Protein AF-P97654-F1 (afdb_monomer_lite)

Organism: Rattus norvegicus (NCBI:txid10116)

pLDDT: mean 74.38, std 14.2, range [39.06, 90.31]

Secondary structure (DSSP, 8-state):
-HHHHHHHHHHHHHHHHHH----EE-TTT--EESSHHHHHHHHHHHHT---

Radius of gyration: 13.37 Å; chains: 1; bounding box: 25×30×36 Å

Foldseek 3Di:
DVVVVVVVLVVQLVVCVVVVDQVQAAPPPRDGHSDPVVNVVVVCVVVVPDD

InterPro domains:
  IPR013087 Zinc finger C2H2-type [PF00096] (24-46)
  IPR013087 Zinc finger C2H2-type [PS00028] (26-46)
  IPR013087 Zinc finger C2H2-type [PS50157] (1-23)
  IPR013087 Zinc finger C2H2-type [PS50157] (24-51)
  IPR013087 Zinc finger C2H2-type [SM00355] (24-46)
  IPR036236 Zinc finger C2H2 superfamily [SSF57667] (4-51)

Sequence (51 aa):
VWKSFSQSCHLVAHRRIHTGEKPYACKICKKSFTQRISLNLHERSHTGEKP

Structure (mmCIF, N/CA/C/O backbone):
data_AF-P97654-F1
#
_entry.id   AF-P97654-F1
#
loop_
_atom_site.group_PDB
_atom_site.id
_atom_site.type_symbol
_atom_site.label_atom_id
_atom_site.label_alt_id
_atom_site.label_comp_id
_atom_site.label_asym_id
_atom_site.label_entity_id
_atom_site.label_seq_id
_atom_site.pdbx_PDB_ins_code
_atom_site.Cartn_x
_atom_site.Cartn_y
_atom_site.Cartn_z
_atom_site.occupancy
_atom_site.B_iso_or_equiv
_atom_site.auth_seq_id
_atom_site.auth_comp_id
_atom_site.auth_asym_id
_atom_site.auth_atom_id
_atom_site.pdbx_PDB_model_num
ATOM 1 N N . VAL A 1 1 ? 15.584 -24.267 -8.035 1.00 48.34 1 VAL A N 1
ATOM 2 C CA . VAL A 1 1 ? 14.429 -23.655 -8.743 1.00 48.34 1 VAL A CA 1
ATOM 3 C C . VAL A 1 1 ? 13.915 -22.362 -8.083 1.00 48.34 1 VAL A C 1
ATOM 5 O O . VAL A 1 1 ? 13.487 -21.470 -8.797 1.00 48.34 1 VAL A O 1
ATOM 8 N N 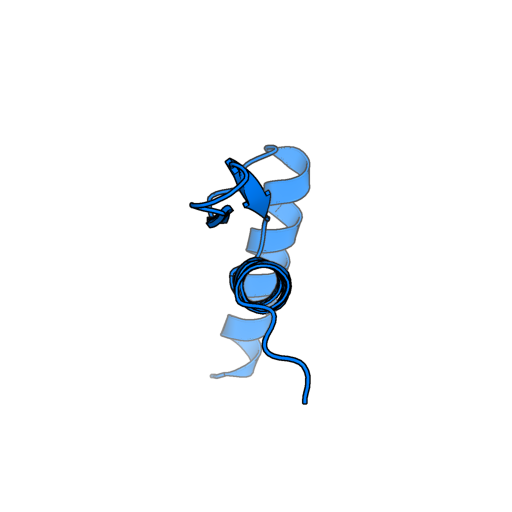. TRP A 1 2 ? 14.041 -22.170 -6.759 1.00 42.19 2 TRP A N 1
ATOM 9 C CA . TRP A 1 2 ? 13.608 -20.929 -6.075 1.00 42.19 2 TRP A CA 1
ATOM 10 C C . TRP A 1 2 ? 14.402 -19.654 -6.434 1.00 42.19 2 TRP A C 1
ATOM 12 O O . TRP A 1 2 ? 13.841 -18.564 -6.413 1.00 42.19 2 TRP A O 1
ATOM 22 N N . LYS A 1 3 ? 15.684 -19.770 -6.821 1.00 39.06 3 LYS A N 1
ATOM 23 C CA . LYS A 1 3 ? 16.533 -18.614 -7.189 1.00 39.06 3 LYS A CA 1
ATOM 24 C C . LYS A 1 3 ? 16.002 -17.818 -8.393 1.00 39.06 3 LYS A C 1
ATOM 26 O O . LYS A 1 3 ? 16.180 -16.605 -8.436 1.00 39.06 3 LYS A O 1
ATOM 31 N N . SER A 1 4 ? 15.330 -18.478 -9.339 1.00 50.94 4 SER A N 1
ATOM 32 C CA . SER A 1 4 ? 14.842 -17.847 -10.576 1.00 50.94 4 SER A CA 1
ATOM 33 C C . SER A 1 4 ? 13.551 -17.047 -10.372 1.00 50.94 4 SER A C 1
ATOM 35 O O . SER A 1 4 ? 13.342 -16.022 -11.023 1.00 50.94 4 SER A O 1
ATOM 37 N N . PHE A 1 5 ? 12.703 -17.463 -9.427 1.00 51.75 5 PHE A N 1
ATOM 38 C CA . PHE A 1 5 ? 11.458 -16.753 -9.115 1.00 51.75 5 PHE A CA 1
ATOM 39 C C . PHE A 1 5 ? 11.738 -15.413 -8.412 1.00 51.75 5 PHE A C 1
ATOM 41 O O . PHE A 1 5 ? 11.081 -14.409 -8.692 1.00 51.75 5 PHE A O 1
ATOM 48 N N . SER A 1 6 ? 12.780 -15.371 -7.574 1.00 58.12 6 SER A N 1
ATOM 49 C CA . SER A 1 6 ? 13.225 -14.168 -6.855 1.00 58.12 6 SER A CA 1
ATOM 50 C C . SER A 1 6 ? 13.806 -13.079 -7.766 1.00 58.12 6 SER A C 1
ATOM 52 O O . SER A 1 6 ? 13.680 -11.894 -7.468 1.00 58.12 6 SER A O 1
ATOM 54 N N . GLN A 1 7 ? 14.429 -13.448 -8.891 1.00 59.62 7 GLN A N 1
ATOM 55 C CA . GLN A 1 7 ? 14.857 -12.468 -9.901 1.00 59.62 7 GLN A CA 1
ATOM 56 C C . GLN A 1 7 ? 13.676 -11.963 -10.732 1.00 59.62 7 GLN A C 1
ATOM 58 O O . GLN A 1 7 ? 13.607 -10.774 -11.032 1.00 59.62 7 GLN A O 1
ATOM 63 N N . SER A 1 8 ? 12.703 -12.829 -11.033 1.00 65.62 8 SER A N 1
ATOM 64 C CA . SER A 1 8 ? 11.492 -12.424 -11.755 1.00 65.62 8 SER A CA 1
ATOM 65 C C . SER A 1 8 ? 10.627 -11.452 -10.954 1.00 65.62 8 SER A C 1
ATOM 67 O O . SER A 1 8 ? 10.148 -10.473 -11.519 1.00 65.62 8 SER A O 1
ATOM 69 N N . CYS A 1 9 ? 10.446 -11.652 -9.643 1.00 67.44 9 CYS A N 1
ATOM 70 C CA . CYS A 1 9 ? 9.662 -10.708 -8.839 1.00 67.44 9 CYS A CA 1
ATOM 71 C C . CYS A 1 9 ? 10.335 -9.328 -8.748 1.00 67.44 9 CYS A C 1
ATOM 73 O O . CYS A 1 9 ? 9.643 -8.312 -8.838 1.00 67.44 9 CYS A O 1
ATOM 75 N N . HIS A 1 10 ? 11.670 -9.284 -8.669 1.00 71.50 10 HIS A N 1
ATOM 76 C CA . HIS A 1 10 ? 12.437 -8.041 -8.734 1.00 71.50 10 HIS A CA 1
ATOM 77 C C . HIS A 1 10 ? 12.330 -7.366 -10.100 1.00 71.50 10 HIS A C 1
ATOM 79 O O . HIS A 1 10 ? 12.079 -6.165 -10.159 1.00 71.50 10 HIS A O 1
ATOM 85 N N . LEU A 1 11 ? 12.464 -8.121 -11.191 1.00 72.06 11 LEU A N 1
ATOM 86 C CA . LEU A 1 11 ? 12.381 -7.584 -12.548 1.00 72.06 11 LEU A CA 1
ATOM 87 C C . LEU A 1 11 ? 10.974 -7.060 -12.870 1.00 72.06 11 LEU A C 1
ATOM 89 O O . LEU A 1 1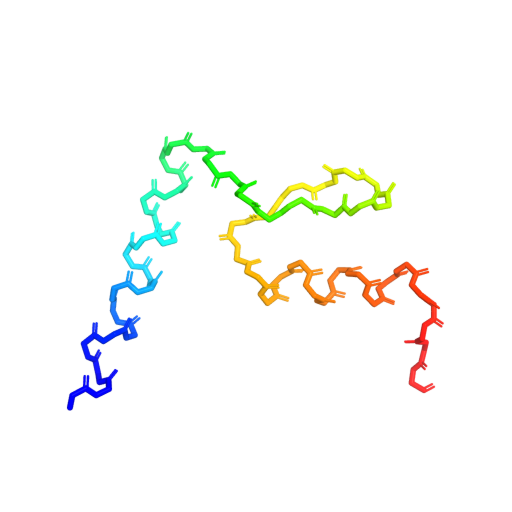1 ? 10.827 -5.983 -13.440 1.00 72.06 11 LEU A O 1
ATOM 93 N N . VAL A 1 12 ? 9.927 -7.775 -12.452 1.00 70.75 12 VAL A N 1
ATOM 94 C CA . VAL A 1 12 ? 8.531 -7.339 -12.607 1.00 70.75 12 VAL A CA 1
ATOM 95 C C . VAL A 1 12 ? 8.252 -6.094 -11.764 1.00 70.75 12 VAL A C 1
ATOM 97 O O . VAL A 1 12 ? 7.618 -5.160 -12.251 1.00 70.75 12 VAL A O 1
ATOM 100 N N . ALA A 1 13 ? 8.745 -6.036 -10.523 1.00 68.62 13 ALA A N 1
ATOM 101 C CA . ALA A 1 13 ? 8.624 -4.840 -9.690 1.00 68.62 13 ALA A CA 1
ATOM 102 C C . ALA A 1 13 ? 9.383 -3.644 -10.286 1.00 68.62 13 ALA A C 1
ATOM 104 O O . ALA A 1 13 ? 8.857 -2.534 -10.282 1.00 68.62 13 ALA A O 1
ATOM 105 N N . HIS A 1 14 ? 10.574 -3.873 -10.840 1.00 70.75 14 HIS A N 1
ATOM 106 C CA . HIS A 1 14 ? 11.369 -2.853 -11.517 1.00 70.75 14 HIS A CA 1
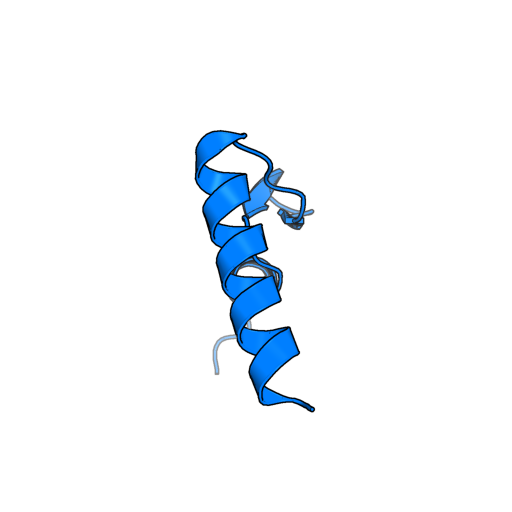ATOM 107 C C . HIS A 1 14 ? 10.659 -2.331 -12.773 1.00 70.75 14 HIS A C 1
ATOM 109 O O . HIS A 1 14 ? 10.531 -1.123 -12.959 1.00 70.75 14 HIS A O 1
ATOM 115 N N . ARG A 1 15 ? 10.085 -3.222 -13.592 1.00 66.75 15 ARG A N 1
ATOM 116 C CA . ARG A 1 15 ? 9.331 -2.841 -14.796 1.00 66.75 15 ARG A CA 1
ATOM 117 C C . ARG A 1 15 ? 8.098 -1.987 -14.473 1.00 66.75 15 ARG A C 1
ATOM 119 O O . ARG A 1 15 ? 7.775 -1.079 -15.232 1.00 66.75 15 ARG A O 1
ATOM 126 N N . ARG A 1 16 ? 7.466 -2.207 -13.315 1.00 68.25 16 ARG A N 1
ATOM 127 C CA . ARG A 1 16 ? 6.344 -1.387 -12.820 1.00 68.25 16 ARG A CA 1
ATOM 128 C C . ARG A 1 16 ? 6.725 0.051 -12.455 1.00 68.25 16 ARG A C 1
ATOM 130 O O . ARG A 1 16 ? 5.850 0.909 -12.415 1.00 68.25 16 ARG A O 1
ATOM 137 N N . ILE A 1 17 ? 8.006 0.338 -12.205 1.00 64.44 17 ILE A N 1
ATOM 138 C CA . ILE A 1 17 ? 8.485 1.714 -11.985 1.00 64.44 17 ILE A CA 1
ATOM 139 C C . ILE A 1 17 ? 8.391 2.512 -13.291 1.00 64.44 17 ILE A C 1
ATOM 141 O O . ILE A 1 17 ? 8.003 3.675 -13.264 1.00 64.44 17 ILE A O 1
ATOM 145 N N . HIS A 1 18 ? 8.670 1.871 -14.429 1.00 65.75 18 HIS A N 1
ATOM 146 C CA . HIS A 1 18 ? 8.559 2.495 -15.747 1.00 65.75 18 HIS A CA 1
ATOM 147 C C . HIS A 1 18 ? 7.111 2.621 -16.230 1.00 65.75 18 HIS A C 1
ATOM 149 O O . HIS A 1 18 ? 6.774 3.611 -16.869 1.00 65.75 18 HIS A O 1
ATOM 155 N N . THR A 1 19 ? 6.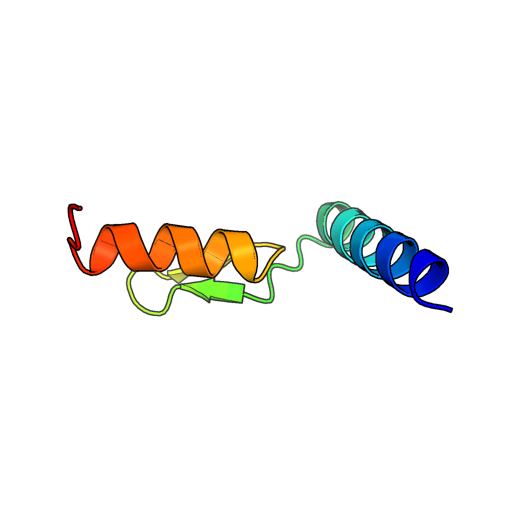245 1.647 -15.924 1.00 70.19 19 THR A N 1
ATOM 156 C CA . THR A 1 19 ? 4.829 1.692 -16.339 1.00 70.19 19 THR A CA 1
ATOM 157 C C . THR A 1 19 ? 3.939 2.488 -15.385 1.00 70.19 19 THR A C 1
ATOM 159 O O . THR A 1 19 ? 2.800 2.793 -15.722 1.00 70.19 19 THR A O 1
ATOM 162 N N . GLY A 1 20 ? 4.424 2.811 -14.182 1.00 69.75 20 GLY A N 1
ATOM 163 C CA . GLY A 1 20 ? 3.620 3.439 -13.132 1.00 69.75 20 GLY A CA 1
ATOM 164 C C . GLY A 1 20 ? 2.537 2.519 -12.553 1.00 69.75 20 GLY A C 1
ATOM 165 O O . GLY A 1 20 ? 1.727 2.966 -11.738 1.00 69.75 20 GLY A O 1
ATOM 166 N N . GLU A 1 21 ? 2.516 1.238 -12.935 1.00 75.94 21 GLU A N 1
ATOM 167 C CA . GLU A 1 21 ? 1.517 0.281 -12.474 1.00 75.94 21 GLU A CA 1
ATOM 168 C C . GLU A 1 21 ? 1.707 -0.027 -10.991 1.00 75.94 21 GLU A C 1
ATOM 170 O O . GLU A 1 21 ? 2.667 -0.669 -10.551 1.00 75.94 21 GLU A O 1
ATOM 175 N N . LYS A 1 22 ? 0.724 0.394 -10.203 1.00 79.38 22 LYS A N 1
ATOM 176 C CA . LYS A 1 22 ? 0.651 0.130 -8.770 1.00 79.38 22 LYS A CA 1
ATOM 177 C C . LYS A 1 22 ? -0.580 -0.733 -8.493 1.00 79.38 22 LYS A C 1
ATOM 179 O O . LYS A 1 22 ? -1.599 -0.212 -8.048 1.00 79.38 22 LYS A O 1
ATOM 184 N N . PRO A 1 23 ? -0.514 -2.050 -8.765 1.00 81.56 23 PRO A N 1
ATOM 185 C CA . PRO A 1 23 ? -1.680 -2.928 -8.664 1.00 81.56 23 PRO A CA 1
ATOM 186 C C . PRO A 1 23 ? -2.161 -3.129 -7.222 1.00 81.56 23 PRO A C 1
ATOM 188 O O . PRO A 1 23 ? -3.245 -3.659 -7.003 1.00 81.56 23 PRO A O 1
ATOM 191 N N . TYR A 1 24 ? -1.365 -2.734 -6.226 1.00 87.38 24 TYR A N 1
ATOM 192 C CA . TYR A 1 24 ? -1.705 -2.900 -4.820 1.00 87.38 24 TYR A CA 1
ATOM 193 C C . TYR A 1 24 ? -2.148 -1.564 -4.228 1.00 87.38 24 TYR A C 1
ATOM 195 O O . TYR A 1 24 ? -1.317 -0.773 -3.798 1.00 87.38 24 TYR A O 1
ATOM 203 N N . ALA A 1 25 ? -3.452 -1.305 -4.197 1.00 88.62 25 ALA A N 1
ATOM 204 C CA . ALA A 1 25 ? -4.01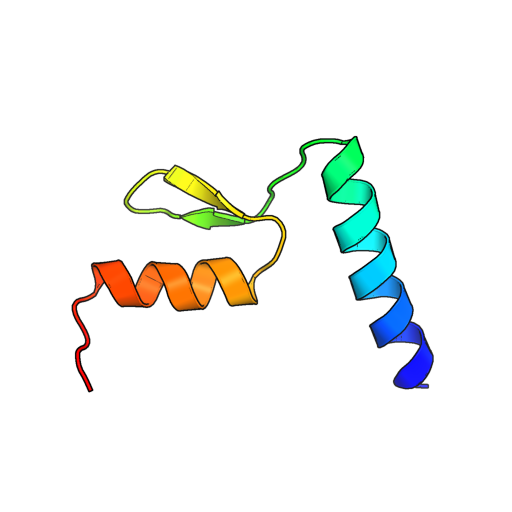3 -0.093 -3.606 1.00 88.62 25 ALA A CA 1
ATOM 205 C C . ALA A 1 25 ? -4.559 -0.345 -2.197 1.00 88.62 25 ALA A C 1
ATOM 207 O O . ALA A 1 25 ? -5.261 -1.326 -1.953 1.00 88.62 25 ALA A O 1
ATOM 208 N N . CYS A 1 26 ? -4.267 0.572 -1.277 1.00 89.44 26 CYS A N 1
ATOM 209 C CA . CYS A 1 26 ? -4.848 0.579 0.056 1.00 89.44 26 CYS A CA 1
ATOM 210 C C . CYS A 1 26 ? -6.341 0.883 -0.025 1.00 89.44 26 CYS A C 1
ATOM 212 O O . CYS A 1 26 ? -6.759 1.861 -0.647 1.00 89.44 26 CYS A O 1
ATOM 214 N N . LYS A 1 27 ? -7.160 0.069 0.641 1.00 87.62 27 LYS A N 1
ATOM 215 C CA . LYS A 1 27 ? -8.617 0.251 0.629 1.00 87.62 27 LYS A CA 1
ATOM 216 C C . LYS A 1 27 ? -9.072 1.487 1.408 1.00 87.62 27 LYS A C 1
ATOM 218 O O . LYS A 1 27 ? -10.115 2.036 1.065 1.00 87.62 27 LYS A O 1
ATOM 223 N N . ILE A 1 28 ? -8.273 1.927 2.383 1.00 86.56 28 ILE A N 1
ATOM 224 C CA . ILE A 1 28 ? -8.603 2.995 3.337 1.00 86.56 28 ILE A CA 1
ATOM 225 C C . ILE A 1 28 ? -8.281 4.370 2.745 1.00 86.56 28 ILE A C 1
ATOM 227 O O . ILE A 1 28 ? -9.175 5.181 2.547 1.00 86.56 28 ILE A O 1
ATOM 231 N N . CYS A 1 29 ? -7.021 4.619 2.380 1.00 90.06 29 CYS A N 1
ATOM 232 C CA . CYS A 1 29 ? -6.580 5.925 1.871 1.00 90.06 29 CYS A CA 1
ATOM 233 C C . CYS A 1 29 ? -6.312 5.957 0.357 1.00 90.06 29 CYS A C 1
ATOM 235 O O . CYS A 1 29 ? -5.783 6.943 -0.150 1.00 90.06 29 CYS A O 1
ATOM 237 N N . LYS A 1 30 ? -6.605 4.868 -0.371 1.00 85.38 30 LYS A N 1
ATOM 238 C CA . LYS A 1 30 ? -6.388 4.729 -1.829 1.00 85.38 30 LYS A CA 1
ATOM 239 C C . LYS A 1 30 ? -4.933 4.881 -2.297 1.00 85.38 30 LYS A C 1
ATOM 241 O O . LYS A 1 30 ? -4.659 4.891 -3.497 1.00 85.38 30 LYS A O 1
ATOM 246 N N . LYS A 1 31 ? -3.968 4.921 -1.372 1.00 86.25 31 LYS A N 1
ATOM 247 C CA . LYS A 1 31 ? -2.539 4.960 -1.701 1.00 86.25 31 LYS A CA 1
ATOM 248 C C . LYS A 1 31 ? -2.124 3.665 -2.398 1.00 86.25 31 LYS A C 1
ATOM 250 O O . LYS A 1 31 ? -2.425 2.578 -1.916 1.00 86.25 31 LYS A O 1
ATOM 255 N N . SER A 1 32 ? -1.444 3.788 -3.534 1.00 87.44 32 SER A N 1
ATOM 256 C CA . SER A 1 32 ? -1.078 2.648 -4.379 1.00 87.44 32 SER A CA 1
ATOM 257 C C . SER A 1 32 ? 0.406 2.286 -4.248 1.00 87.44 32 SER A C 1
ATOM 259 O O . SER A 1 32 ? 1.264 3.166 -4.153 1.00 87.44 32 SER A O 1
ATOM 261 N N . PHE A 1 33 ? 0.703 0.988 -4.267 1.00 85.75 33 PHE A N 1
ATOM 262 C CA . PHE A 1 33 ? 2.009 0.381 -4.030 1.00 85.75 33 PHE A CA 1
ATOM 263 C C . PHE A 1 33 ? 2.367 -0.609 -5.143 1.00 85.75 33 PHE A C 1
ATOM 265 O O . PHE A 1 33 ? 1.516 -1.271 -5.741 1.00 85.75 33 PHE A O 1
ATOM 272 N N . THR A 1 34 ? 3.665 -0.744 -5.398 1.00 83.75 34 THR A N 1
ATOM 273 C CA . THR A 1 34 ? 4.219 -1.651 -6.413 1.00 83.75 34 THR A CA 1
ATOM 274 C C . THR A 1 34 ? 4.338 -3.092 -5.913 1.00 83.75 34 THR A C 1
ATOM 276 O O . THR A 1 34 ? 4.306 -4.031 -6.713 1.00 83.75 34 THR A O 1
ATOM 279 N N . GLN A 1 35 ? 4.438 -3.271 -4.589 1.00 83.38 35 GLN A N 1
ATOM 280 C CA . GLN A 1 35 ? 4.636 -4.555 -3.916 1.00 83.38 35 GLN A CA 1
ATOM 281 C C . GLN A 1 35 ? 3.572 -4.804 -2.838 1.00 83.38 35 GLN A C 1
ATOM 283 O O . GLN A 1 35 ? 3.172 -3.888 -2.119 1.00 83.38 35 GLN A O 1
ATOM 288 N N . ARG A 1 36 ? 3.166 -6.072 -2.683 1.00 84.56 36 ARG A N 1
ATOM 289 C CA . ARG A 1 36 ? 2.180 -6.498 -1.675 1.00 84.56 36 ARG A CA 1
ATOM 290 C C . ARG A 1 36 ? 2.689 -6.307 -0.242 1.00 84.56 36 ARG A C 1
ATOM 292 O O . ARG A 1 36 ? 1.914 -5.907 0.615 1.00 84.56 36 ARG A O 1
ATOM 299 N N . ILE A 1 37 ? 3.977 -6.563 0.008 1.00 85.12 37 ILE A N 1
ATOM 300 C CA . ILE A 1 37 ? 4.591 -6.416 1.342 1.00 85.12 37 ILE A CA 1
ATOM 301 C C . ILE A 1 37 ? 4.495 -4.959 1.814 1.00 85.12 37 ILE A C 1
ATOM 303 O O . ILE A 1 37 ? 4.084 -4.702 2.942 1.00 85.12 37 ILE A O 1
ATOM 307 N N . SER A 1 38 ? 4.789 -4.004 0.925 1.00 87.94 38 SER A N 1
ATOM 308 C CA . SER A 1 38 ? 4.671 -2.572 1.219 1.00 87.94 38 SER A CA 1
ATOM 309 C C . SER A 1 38 ? 3.233 -2.151 1.531 1.00 87.94 38 SER A C 1
ATOM 311 O O . SER A 1 38 ? 3.027 -1.366 2.452 1.00 87.94 38 SER A O 1
ATOM 313 N N . LEU A 1 39 ? 2.240 -2.692 0.808 1.00 90.31 39 LEU A N 1
ATOM 314 C CA . LEU A 1 39 ? 0.826 -2.466 1.120 1.00 90.31 39 LEU A CA 1
ATOM 315 C C . LEU A 1 39 ? 0.467 -3.027 2.504 1.00 90.31 39 LEU A C 1
ATOM 317 O O . LEU A 1 39 ? -0.140 -2.317 3.293 1.00 90.31 39 LEU A O 1
ATOM 321 N N . ASN A 1 40 ? 0.870 -4.261 2.820 1.00 89.12 40 ASN A N 1
ATOM 322 C CA . ASN A 1 40 ? 0.518 -4.896 4.093 1.00 89.12 40 ASN A CA 1
ATOM 323 C C . ASN A 1 40 ? 1.092 -4.139 5.302 1.00 89.12 40 ASN A C 1
ATOM 325 O O . ASN A 1 40 ? 0.377 -3.903 6.270 1.00 89.12 40 ASN A O 1
ATOM 329 N N . LEU A 1 41 ? 2.354 -3.699 5.225 1.00 88.44 41 LEU A N 1
ATOM 330 C CA . LEU A 1 41 ? 2.959 -2.865 6.269 1.00 88.44 41 LEU A CA 1
ATOM 331 C C . LEU A 1 41 ? 2.218 -1.530 6.419 1.00 88.44 41 LEU A C 1
ATOM 333 O O . LEU A 1 41 ? 1.990 -1.062 7.530 1.00 88.44 41 LEU A O 1
ATOM 337 N N . HIS A 1 42 ? 1.822 -0.926 5.301 1.00 89.81 42 HIS A N 1
ATOM 338 C CA . HIS A 1 42 ? 1.045 0.303 5.318 1.00 89.81 42 HIS A CA 1
ATOM 339 C C . HIS A 1 42 ? -0.356 0.106 5.916 1.00 89.81 42 HIS A C 1
ATOM 341 O O . HIS A 1 42 ? -0.815 0.966 6.661 1.00 89.81 42 HIS A O 1
ATOM 347 N N . GLU A 1 43 ? -1.029 -1.011 5.647 1.00 88.94 43 GLU A N 1
ATOM 348 C CA . GLU A 1 43 ? -2.352 -1.300 6.212 1.00 88.94 43 GLU A CA 1
ATOM 349 C C . GLU A 1 43 ? -2.329 -1.381 7.743 1.00 88.94 43 GLU A C 1
ATOM 351 O O . GLU A 1 43 ? -3.248 -0.872 8.381 1.00 88.94 43 GLU A O 1
ATOM 356 N N . ARG A 1 44 ? -1.234 -1.870 8.336 1.00 87.19 44 ARG A N 1
ATOM 357 C CA . ARG A 1 44 ? -1.036 -1.865 9.799 1.00 87.19 44 ARG A CA 1
ATOM 358 C C . ARG A 1 44 ? -0.980 -0.461 10.407 1.00 87.19 44 ARG A C 1
ATOM 360 O O . ARG A 1 44 ? -1.371 -0.269 11.551 1.00 87.19 44 ARG A O 1
ATOM 367 N N . SER A 1 45 ? -0.541 0.546 9.644 1.00 86.31 45 SER A N 1
ATOM 368 C CA . SER A 1 45 ? -0.574 1.939 10.119 1.00 86.31 45 SER A CA 1
ATOM 369 C C . SER A 1 45 ? -1.995 2.490 10.268 1.00 86.31 45 SER A C 1
ATOM 371 O O . SER A 1 45 ? -2.195 3.433 11.026 1.00 86.31 45 SER A O 1
ATOM 373 N N . HIS A 1 46 ? -2.978 1.894 9.582 1.00 84.62 46 HIS A N 1
ATOM 374 C CA . HIS A 1 46 ? -4.386 2.281 9.703 1.00 84.62 46 HIS A CA 1
ATOM 375 C C . HIS A 1 46 ? -5.113 1.530 10.809 1.00 84.62 46 HIS A C 1
ATOM 377 O O . HIS A 1 46 ? -6.012 2.095 11.423 1.00 84.62 46 HIS A O 1
ATOM 383 N N . THR A 1 47 ? -4.751 0.268 11.063 1.00 79.06 47 THR A N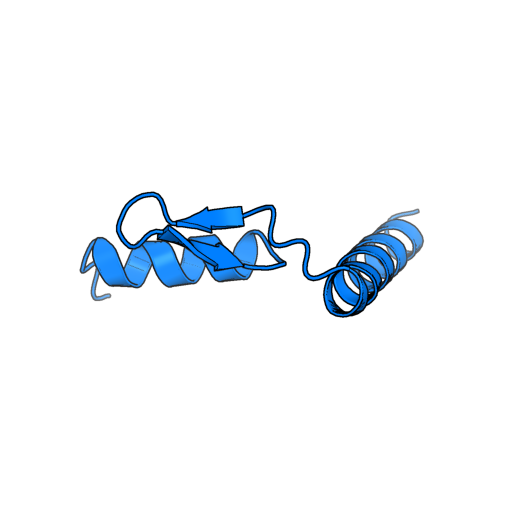 1
ATOM 384 C CA . THR A 1 47 ? -5.375 -0.515 12.141 1.00 79.06 47 THR A CA 1
ATOM 385 C C . THR A 1 47 ? -4.945 -0.034 13.521 1.00 79.06 47 THR A C 1
ATOM 387 O O . THR A 1 47 ? -5.566 -0.407 14.510 1.00 79.06 47 THR A O 1
ATOM 390 N N . GLY A 1 48 ? -3.919 0.823 13.605 1.00 69.06 48 GLY A N 1
ATOM 391 C CA . GLY A 1 48 ? -3.449 1.362 14.876 1.00 69.06 48 GLY A CA 1
ATOM 392 C C . GLY A 1 48 ? -2.932 0.274 15.815 1.00 69.06 48 GLY A C 1
ATOM 393 O O . GLY A 1 48 ? -2.790 0.540 17.007 1.00 69.06 48 GLY A O 1
ATOM 394 N N . GLU A 1 49 ? -2.640 -0.923 15.287 1.00 58.41 49 GLU A N 1
ATOM 395 C CA . GLU A 1 49 ? -1.943 -1.991 15.995 1.00 58.41 49 GLU A CA 1
ATOM 396 C C . GLU A 1 49 ? -0.512 -1.512 16.258 1.00 58.41 49 GLU A C 1
ATOM 398 O O . GLU A 1 49 ? 0.437 -1.790 15.521 1.00 58.41 49 GLU A O 1
ATOM 403 N N . LYS A 1 50 ? -0.383 -0.700 17.308 1.00 46.59 50 LYS A N 1
ATOM 404 C CA . LYS A 1 50 ? 0.849 -0.580 18.072 1.00 46.59 50 LYS A CA 1
ATOM 405 C C . LYS A 1 50 ? 1.237 -1.986 18.561 1.00 46.59 50 LYS A C 1
ATOM 407 O O . LYS A 1 50 ? 0.338 -2.789 18.808 1.00 46.59 50 LYS A O 1
ATOM 412 N N . PRO A 1 51 ? 2.544 -2.275 18.670 1.00 57.53 51 PRO A N 1
ATOM 413 C CA . PRO A 1 51 ? 3.009 -3.483 19.345 1.00 57.53 51 PRO A CA 1
ATOM 414 C C . PRO A 1 51 ? 2.450 -3.587 20.768 1.00 57.53 51 PRO A C 1
ATOM 416 O O . PRO A 1 51 ? 2.155 -2.523 21.367 1.00 57.53 51 PRO A O 1
#